Protein AF-A0A1Y6K9X6-F1 (afdb_monomer_lite)

Foldseek 3Di:
DQLVVVLVQLVVCCVVVVDDSVVSCVVVVHDSVSNVDDDDDPPDPPPPD

pLDDT: mean 87.3, std 13.06, range [52.66, 97.75]

Radius of gyration: 15.21 Å; chains: 1; bounding box: 38×17×40 Å

Sequence (49 aa):
MKPGRKRKLVDEICGKWQVSIRRACEALEFDRSTYHYRSRRSDQAALLE

Structure (mmCIF, N/CA/C/O backbone):
data_AF-A0A1Y6K9X6-F1
#
_entry.id   AF-A0A1Y6K9X6-F1
#
loop_
_atom_site.group_PDB
_atom_site.id
_atom_site.type_symbol
_atom_site.label_atom_id
_atom_site.label_alt_id
_atom_site.label_comp_id
_atom_site.label_asym_id
_atom_site.label_entity_id
_atom_site.label_seq_id
_atom_site.pdbx_PDB_ins_code
_atom_site.Cartn_x
_atom_site.Cartn_y
_atom_site.Cartn_z
_atom_site.occupancy
_atom_site.B_iso_or_equiv
_atom_site.auth_seq_id
_atom_site.auth_comp_id
_atom_site.auth_asym_id
_atom_site.auth_atom_id
_atom_site.pdbx_PDB_model_num
ATOM 1 N N . MET A 1 1 ? -5.924 -3.078 -13.797 1.00 84.25 1 MET A N 1
ATOM 2 C CA . MET A 1 1 ? -5.552 -1.699 -13.385 1.00 84.25 1 MET A CA 1
ATOM 3 C C . MET A 1 1 ? -4.035 -1.530 -13.404 1.00 84.25 1 MET A C 1
ATOM 5 O O . MET A 1 1 ? -3.349 -2.440 -12.952 1.00 84.25 1 MET A O 1
ATOM 9 N N . LYS A 1 2 ? -3.505 -0.405 -13.916 1.00 88.62 2 LYS A N 1
ATOM 10 C CA . LYS A 1 2 ? -2.049 -0.153 -13.957 1.00 88.62 2 LYS A CA 1
ATOM 11 C C . LYS A 1 2 ? -1.450 -0.119 -12.534 1.00 88.62 2 LYS A C 1
ATOM 13 O O . LYS A 1 2 ? -2.099 0.444 -11.648 1.00 88.62 2 LYS A O 1
ATOM 18 N N . PRO A 1 3 ? -0.218 -0.623 -12.315 1.00 90.00 3 PRO A N 1
ATOM 19 C CA . PRO A 1 3 ? 0.431 -0.641 -10.995 1.00 90.00 3 PRO A CA 1
ATOM 20 C C . PRO A 1 3 ? 0.484 0.734 -10.318 1.00 90.00 3 PRO A C 1
ATOM 22 O O . PRO A 1 3 ? 0.232 0.856 -9.125 1.00 90.00 3 PRO A O 1
ATOM 25 N N . GLY A 1 4 ? 0.715 1.799 -11.096 1.00 91.62 4 GLY A N 1
ATOM 26 C CA . GLY A 1 4 ? 0.707 3.171 -10.577 1.00 91.62 4 GLY A CA 1
ATOM 27 C C . GLY A 1 4 ? -0.642 3.602 -9.990 1.00 91.62 4 GLY A C 1
ATOM 28 O O . GLY A 1 4 ? -0.672 4.279 -8.970 1.00 91.62 4 GLY A O 1
ATOM 29 N N . ARG A 1 5 ? -1.762 3.162 -10.578 1.00 93.56 5 ARG A N 1
ATOM 30 C CA . ARG A 1 5 ? -3.099 3.487 -10.058 1.00 93.56 5 ARG A CA 1
ATOM 31 C C . ARG A 1 5 ? -3.448 2.665 -8.815 1.00 93.56 5 ARG A C 1
ATOM 33 O O . ARG A 1 5 ? -4.096 3.193 -7.923 1.00 93.56 5 ARG A O 1
ATOM 40 N N . LYS A 1 6 ? -2.970 1.416 -8.728 1.00 94.06 6 LYS A N 1
ATOM 41 C CA . LYS A 1 6 ? -3.063 0.597 -7.504 1.00 94.06 6 LYS A CA 1
ATOM 42 C C . LYS A 1 6 ? -2.344 1.258 -6.330 1.00 94.06 6 LYS A C 1
ATOM 44 O O . LYS A 1 6 ? -2.948 1.404 -5.277 1.00 94.06 6 LYS A O 1
ATOM 49 N N . ARG A 1 7 ? -1.111 1.735 -6.538 1.00 95.06 7 ARG A N 1
ATOM 50 C CA . ARG A 1 7 ? -0.364 2.492 -5.518 1.00 95.06 7 ARG A CA 1
ATOM 51 C C . ARG A 1 7 ? -1.134 3.694 -4.990 1.00 95.06 7 ARG A C 1
ATOM 53 O O . ARG A 1 7 ? -1.309 3.800 -3.789 1.00 95.06 7 ARG A O 1
ATOM 60 N N . LYS A 1 8 ? -1.661 4.530 -5.889 1.00 95.62 8 LYS A N 1
ATOM 61 C CA . LYS A 1 8 ? -2.384 5.744 -5.491 1.00 95.62 8 LYS A CA 1
ATOM 62 C C . LYS A 1 8 ? -3.576 5.450 -4.570 1.00 95.62 8 LYS A C 1
ATOM 64 O O . LYS A 1 8 ? -3.796 6.187 -3.621 1.00 95.62 8 LYS A O 1
ATOM 69 N N . LEU A 1 9 ? -4.317 4.370 -4.829 1.00 96.19 9 LEU A N 1
ATOM 70 C CA . LEU A 1 9 ? -5.429 3.955 -3.964 1.00 96.19 9 LEU A CA 1
ATOM 71 C C . LEU A 1 9 ? -4.949 3.463 -2.596 1.00 96.19 9 LEU A C 1
ATOM 73 O O . LEU A 1 9 ? -5.561 3.781 -1.583 1.00 96.19 9 LEU A O 1
ATOM 77 N N . VAL A 1 10 ? -3.846 2.711 -2.562 1.00 96.12 10 VAL A N 1
ATOM 78 C CA . VAL A 1 10 ? -3.226 2.283 -1.302 1.00 96.12 10 VAL A CA 1
ATOM 79 C C . VAL A 1 10 ? -2.767 3.501 -0.497 1.00 96.12 10 VAL A C 1
ATOM 81 O O . VAL A 1 10 ? -3.062 3.573 0.690 1.00 96.12 10 VAL A O 1
ATOM 84 N N . ASP A 1 11 ? -2.122 4.479 -1.137 1.00 96.62 11 ASP A N 1
ATOM 85 C CA . ASP A 1 11 ? -1.667 5.716 -0.490 1.00 96.62 11 ASP A CA 1
ATOM 86 C C . ASP A 1 11 ? -2.841 6.520 0.091 1.00 96.62 11 ASP A C 1
ATOM 88 O O . ASP A 1 11 ? -2.765 7.011 1.217 1.00 96.62 11 ASP A O 1
ATOM 92 N N . GLU A 1 12 ? -3.954 6.604 -0.642 1.00 97.56 12 GLU A N 1
ATOM 93 C CA . GLU A 1 12 ? -5.177 7.268 -0.183 1.00 97.56 12 GLU A CA 1
ATOM 94 C C . GLU A 1 12 ? -5.776 6.578 1.051 1.00 97.56 12 GLU A C 1
ATOM 96 O O . GLU A 1 12 ? -6.130 7.249 2.021 1.00 97.56 12 GLU A O 1
ATOM 10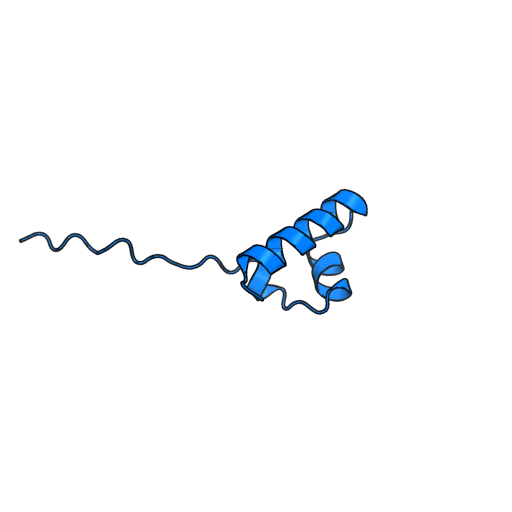1 N N . ILE A 1 13 ? -5.843 5.242 1.059 1.00 96.88 13 ILE A N 1
ATOM 102 C CA . ILE A 1 13 ? -6.341 4.486 2.215 1.00 96.88 13 ILE A CA 1
ATOM 103 C C . ILE A 1 13 ? -5.403 4.622 3.416 1.00 96.88 13 ILE A C 1
ATOM 105 O O . ILE A 1 13 ? -5.880 4.851 4.529 1.00 96.88 13 ILE A O 1
ATOM 109 N N . CYS A 1 14 ? -4.090 4.534 3.202 1.00 97.38 14 CYS A N 1
ATOM 110 C CA . CYS A 1 14 ? -3.102 4.763 4.253 1.00 97.38 14 CY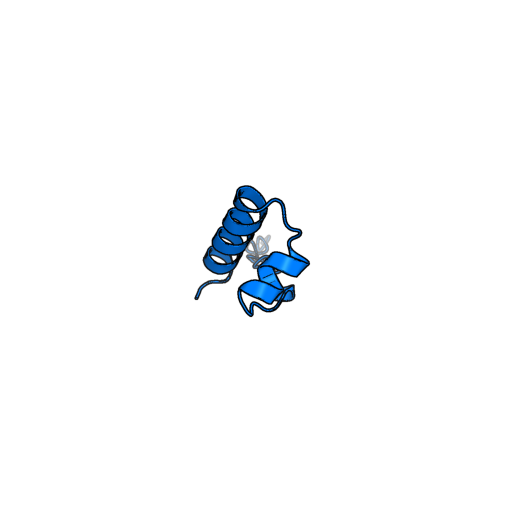S A CA 1
ATOM 111 C C . CYS A 1 14 ? -3.276 6.153 4.881 1.00 97.38 14 CYS A C 1
ATOM 113 O O . CYS A 1 14 ? -3.316 6.261 6.102 1.00 97.38 14 CYS A O 1
ATOM 115 N N . GLY A 1 15 ? -3.436 7.203 4.068 1.00 97.50 15 GLY A N 1
ATOM 116 C CA . GLY A 1 15 ? -3.613 8.572 4.558 1.00 97.50 15 GLY A CA 1
ATOM 117 C C . GLY A 1 15 ? -4.949 8.797 5.266 1.00 97.50 15 GLY A C 1
ATOM 118 O O . GLY A 1 15 ? -4.989 9.395 6.338 1.00 97.50 15 GLY A O 1
ATOM 119 N N . LYS A 1 16 ? -6.048 8.287 4.700 1.00 97.75 16 LYS A N 1
ATOM 120 C CA . LYS A 1 16 ? -7.399 8.502 5.238 1.00 97.75 16 LYS A CA 1
ATOM 121 C C . LYS A 1 16 ? -7.647 7.749 6.543 1.00 97.75 16 LYS A C 1
ATOM 123 O O . LYS A 1 16 ? -8.328 8.264 7.423 1.00 97.75 16 LYS A O 1
ATOM 128 N N . TRP A 1 17 ? -7.112 6.537 6.658 1.00 96.12 17 TRP A N 1
ATOM 129 C CA . TRP A 1 17 ? -7.396 5.638 7.778 1.00 96.12 17 TRP A CA 1
ATOM 130 C C . TRP A 1 17 ? -6.196 5.414 8.701 1.00 96.12 17 TRP A C 1
ATOM 132 O O . TRP A 1 17 ? -6.314 4.669 9.668 1.00 96.12 17 TRP A O 1
ATOM 142 N N . GLN A 1 18 ? -5.049 6.039 8.413 1.00 96.81 18 GLN A N 1
ATOM 143 C CA . GLN A 1 18 ? -3.796 5.887 9.169 1.00 96.81 18 GLN A CA 1
ATOM 144 C C . GLN A 1 18 ? -3.369 4.417 9.331 1.00 96.81 18 GLN A C 1
ATOM 146 O O . GLN A 1 18 ? -2.789 4.012 10.338 1.0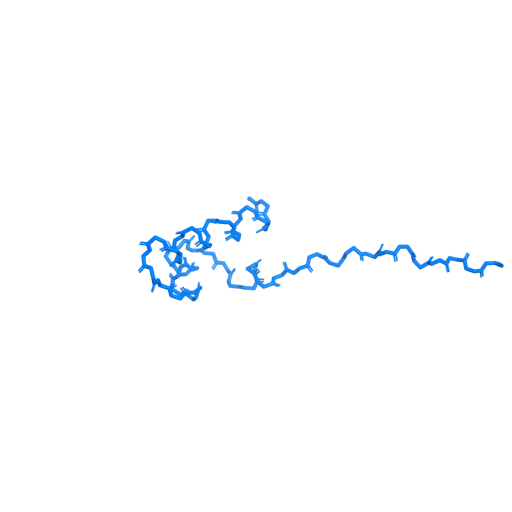0 96.81 18 GLN A O 1
ATOM 151 N N . VAL A 1 19 ? -3.670 3.595 8.324 1.00 96.62 19 VAL A N 1
ATOM 152 C CA . VAL A 1 19 ? -3.292 2.180 8.289 1.00 96.62 19 VAL A CA 1
ATOM 153 C C . VAL A 1 19 ? -1.968 1.988 7.558 1.00 96.62 19 VAL A C 1
ATOM 155 O O . VAL A 1 19 ? -1.561 2.798 6.730 1.00 96.62 19 VAL A O 1
ATOM 158 N N . SER A 1 20 ? -1.292 0.875 7.840 1.00 96.62 20 SER A N 1
ATOM 159 C CA . SER A 1 20 ? -0.082 0.504 7.109 1.00 96.62 20 SER A CA 1
ATOM 160 C C . SER A 1 20 ? -0.399 0.036 5.687 1.00 96.62 20 SER A C 1
ATOM 162 O O . SER A 1 20 ? -1.471 -0.510 5.422 1.00 96.62 20 SER A O 1
ATOM 164 N N . ILE A 1 21 ? 0.589 0.139 4.791 1.00 95.94 21 ILE A N 1
ATOM 165 C CA . ILE A 1 21 ? 0.514 -0.371 3.409 1.00 95.94 21 ILE A CA 1
ATOM 166 C C . ILE A 1 21 ? 0.065 -1.835 3.376 1.00 95.94 21 ILE A C 1
ATOM 168 O O . ILE A 1 21 ? -0.720 -2.216 2.515 1.00 95.94 21 ILE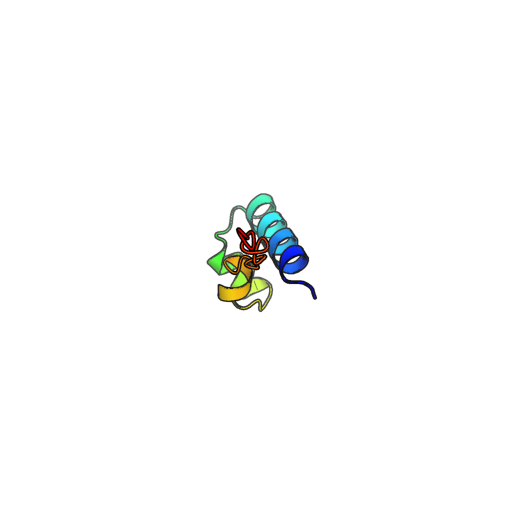 A O 1
ATOM 172 N N . ARG A 1 22 ? 0.532 -2.663 4.324 1.00 95.75 22 ARG A N 1
ATOM 173 C CA . ARG A 1 22 ? 0.117 -4.070 4.424 1.00 95.75 22 ARG A CA 1
ATOM 174 C C . ARG A 1 22 ? -1.403 -4.172 4.580 1.00 95.75 22 ARG A C 1
ATOM 176 O O . ARG A 1 22 ? -2.032 -4.820 3.752 1.00 95.75 22 ARG A O 1
ATOM 183 N N . ARG A 1 23 ? -1.971 -3.471 5.568 1.00 96.62 23 ARG A N 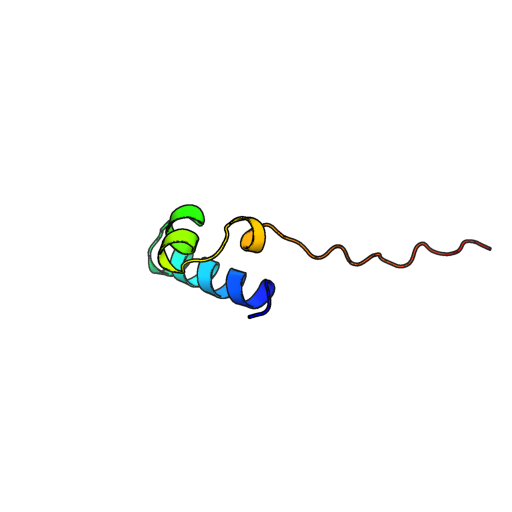1
ATOM 184 C CA . ARG A 1 23 ? -3.418 -3.472 5.825 1.00 96.62 23 ARG A CA 1
ATOM 185 C C . ARG A 1 23 ? -4.222 -2.866 4.682 1.00 96.62 23 ARG A C 1
ATOM 187 O O . ARG A 1 23 ? -5.270 -3.394 4.337 1.00 96.62 23 ARG A O 1
ATOM 194 N N . ALA A 1 24 ? -3.726 -1.791 4.077 1.00 97.12 24 ALA A N 1
ATOM 195 C CA . ALA A 1 24 ? -4.373 -1.178 2.923 1.00 97.12 24 ALA A CA 1
ATOM 196 C C . ALA A 1 24 ? -4.396 -2.123 1.707 1.00 97.12 24 ALA A C 1
ATOM 198 O O . ALA A 1 24 ? -5.421 -2.240 1.043 1.00 97.12 24 ALA A O 1
ATOM 199 N N . CYS A 1 25 ? -3.299 -2.837 1.436 1.00 96.12 25 CYS A N 1
ATOM 200 C CA . CYS A 1 25 ? -3.246 -3.835 0.367 1.00 96.12 25 CYS A CA 1
ATOM 201 C C . CYS A 1 25 ? -4.166 -5.032 0.640 1.00 96.12 25 CYS A C 1
ATOM 203 O O . CYS A 1 25 ? -4.830 -5.481 -0.287 1.00 96.12 25 CYS A O 1
ATOM 205 N N . GLU A 1 26 ? -4.238 -5.524 1.882 1.00 95.62 26 GLU A N 1
ATOM 206 C CA . GLU A 1 26 ? -5.167 -6.599 2.264 1.00 95.62 26 GLU A CA 1
ATOM 207 C C . GLU A 1 26 ? -6.630 -6.174 2.076 1.00 95.62 26 GLU A C 1
ATOM 209 O O . GLU A 1 26 ? -7.399 -6.905 1.463 1.00 95.62 26 GLU A O 1
ATOM 214 N N . ALA A 1 27 ? -6.998 -4.965 2.515 1.00 95.50 27 ALA A N 1
ATOM 215 C CA . ALA A 1 27 ? -8.356 -4.436 2.371 1.00 95.50 27 ALA A CA 1
ATOM 216 C C . ALA A 1 27 ? -8.776 -4.194 0.908 1.00 95.50 27 ALA A C 1
ATOM 218 O O . ALA A 1 27 ? -9.962 -4.220 0.597 1.00 95.50 27 ALA A O 1
ATOM 219 N N . LEU A 1 28 ? -7.811 -3.935 0.020 1.00 93.75 28 LEU A N 1
ATOM 220 C CA . LEU A 1 28 ? -8.033 -3.732 -1.415 1.00 93.75 28 LEU A CA 1
ATOM 221 C C . LEU A 1 28 ? -7.834 -5.008 -2.248 1.00 93.75 28 LEU A C 1
ATOM 223 O O . LEU A 1 28 ? -7.919 -4.939 -3.474 1.00 93.75 28 LEU A O 1
ATOM 227 N N . GLU A 1 29 ? -7.508 -6.138 -1.610 1.00 94.88 29 GLU A N 1
ATOM 228 C CA . GLU A 1 29 ? -7.153 -7.402 -2.272 1.00 94.88 29 GLU A CA 1
ATOM 229 C C . GLU A 1 29 ? -6.036 -7.231 -3.322 1.00 94.88 29 GLU A C 1
ATOM 231 O O . GLU A 1 29 ? -5.999 -7.861 -4.384 1.00 94.88 29 GLU A O 1
ATOM 236 N N . PHE A 1 30 ? -5.096 -6.325 -3.044 1.00 94.06 30 PHE A N 1
ATOM 237 C CA . PHE A 1 30 ? -3.950 -6.075 -3.905 1.00 94.06 30 PHE A CA 1
ATOM 238 C C . PHE A 1 30 ? -2.745 -6.873 -3.442 1.00 94.06 30 PHE A C 1
ATOM 240 O O . PHE A 1 30 ? -2.347 -6.849 -2.278 1.00 94.06 30 PHE A O 1
ATOM 247 N N . ASP A 1 31 ? -2.081 -7.500 -4.408 1.00 92.44 31 ASP A N 1
ATOM 248 C CA . ASP A 1 31 ? -0.771 -8.067 -4.164 1.00 92.44 31 ASP A CA 1
ATOM 249 C C . ASP A 1 31 ? 0.227 -6.971 -3.736 1.00 92.44 31 ASP A C 1
ATOM 251 O O . ASP A 1 31 ? 0.412 -5.949 -4.410 1.00 92.44 31 ASP A O 1
ATOM 255 N N . ARG A 1 32 ? 0.900 -7.208 -2.604 1.00 93.12 32 ARG A N 1
ATOM 256 C CA . ARG A 1 32 ? 1.840 -6.256 -1.995 1.00 93.12 32 ARG A CA 1
ATOM 257 C C . ARG A 1 32 ? 3.052 -5.994 -2.883 1.00 93.12 32 ARG A C 1
ATOM 259 O O . ARG A 1 32 ? 3.575 -4.878 -2.874 1.00 93.12 32 ARG A O 1
ATOM 266 N N . SER A 1 33 ? 3.486 -6.976 -3.676 1.00 91.12 33 SER A N 1
ATOM 267 C CA . SER A 1 33 ? 4.617 -6.787 -4.588 1.00 91.12 33 SER A CA 1
ATOM 268 C C . SER A 1 33 ? 4.302 -5.734 -5.652 1.00 91.12 33 SER A C 1
ATOM 270 O O . SER A 1 33 ? 5.177 -4.956 -6.024 1.00 91.12 33 SER A O 1
ATOM 272 N N . THR A 1 34 ? 3.029 -5.597 -6.041 1.00 88.56 34 THR A N 1
ATOM 273 C CA . THR A 1 34 ? 2.578 -4.562 -6.983 1.00 88.56 34 THR A CA 1
ATOM 274 C C . THR A 1 34 ? 2.799 -3.142 -6.451 1.00 88.56 34 THR A C 1
ATOM 276 O O . THR A 1 34 ? 3.108 -2.239 -7.233 1.00 88.56 34 THR A O 1
ATOM 279 N N . TYR A 1 35 ? 2.662 -2.925 -5.138 1.00 91.12 35 TYR A N 1
ATOM 280 C CA . TYR A 1 35 ? 2.917 -1.618 -4.524 1.00 91.12 35 TYR A CA 1
ATOM 281 C C . TYR A 1 35 ? 4.406 -1.249 -4.618 1.00 91.12 35 TYR A C 1
ATOM 283 O O . TYR A 1 35 ? 4.760 -0.157 -5.073 1.00 91.12 35 TYR A O 1
ATOM 291 N N . HIS A 1 36 ? 5.286 -2.195 -4.278 1.00 90.50 36 HIS A N 1
ATOM 292 C CA . HIS A 1 36 ? 6.739 -2.003 -4.315 1.00 90.50 36 HIS A CA 1
ATOM 293 C C . HIS A 1 36 ? 7.329 -2.031 -5.733 1.00 90.50 36 HIS A C 1
ATOM 295 O O . HIS A 1 36 ? 8.396 -1.463 -5.970 1.00 90.50 36 HIS A O 1
ATOM 301 N N . TYR A 1 37 ? 6.637 -2.640 -6.697 1.00 87.12 37 TYR A N 1
ATOM 302 C CA . TYR A 1 37 ? 7.130 -2.802 -8.059 1.00 87.12 37 TYR A CA 1
ATOM 303 C C . TYR A 1 37 ? 7.346 -1.458 -8.762 1.00 87.12 37 TYR A C 1
ATOM 305 O O . TYR A 1 37 ? 6.400 -0.735 -9.102 1.00 87.12 37 TYR A O 1
ATOM 313 N N . ARG A 1 38 ? 8.600 -1.114 -9.045 1.00 81.81 38 ARG A N 1
ATOM 314 C CA . ARG A 1 38 ? 8.952 0.028 -9.894 1.00 81.81 38 ARG A CA 1
ATOM 315 C C . ARG A 1 38 ? 9.355 -0.510 -11.259 1.00 81.81 38 ARG A C 1
ATOM 317 O O . ARG A 1 38 ? 10.266 -1.324 -11.359 1.00 81.81 38 ARG A O 1
ATOM 324 N N . SER A 1 39 ? 8.653 -0.063 -12.302 1.00 76.38 39 SER A N 1
ATOM 325 C CA . SER A 1 39 ? 9.028 -0.377 -13.679 1.00 76.38 39 SER A CA 1
ATOM 326 C C . SER A 1 39 ? 10.448 0.118 -13.899 1.00 76.38 39 SER A C 1
ATOM 328 O O . SER A 1 39 ? 10.698 1.319 -13.812 1.00 76.38 39 SER A O 1
ATOM 330 N N . ARG A 1 40 ? 11.364 -0.797 -14.197 1.00 78.00 40 ARG A N 1
ATOM 331 C CA . ARG A 1 40 ? 12.688 -0.441 -14.694 1.00 78.00 40 ARG A CA 1
ATOM 332 C C . ARG A 1 40 ? 12.481 0.016 -16.132 1.00 78.00 40 ARG A C 1
ATOM 334 O O . ARG A 1 40 ? 12.192 -0.801 -17.000 1.00 78.00 40 ARG A O 1
ATOM 341 N N . ARG A 1 41 ? 12.511 1.326 -16.374 1.00 70.81 41 ARG A N 1
ATOM 342 C CA . ARG A 1 41 ? 12.804 1.810 -17.722 1.00 70.81 41 ARG A CA 1
ATOM 343 C C . ARG A 1 41 ? 14.254 1.389 -17.941 1.00 70.81 41 ARG A C 1
ATOM 345 O O . ARG A 1 41 ? 15.107 1.762 -17.144 1.00 70.81 41 ARG A O 1
ATOM 352 N N . SER A 1 42 ? 14.517 0.534 -18.923 1.00 63.06 42 SER A N 1
ATOM 353 C CA . SER A 1 42 ? 15.861 0.499 -19.486 1.00 63.06 42 SER A CA 1
ATOM 354 C C . SER A 1 42 ? 16.030 1.865 -20.131 1.00 63.06 42 SER A C 1
ATOM 356 O O . SER A 1 42 ? 15.571 2.072 -21.253 1.00 63.06 42 SER A O 1
ATOM 358 N N . ASP A 1 43 ? 16.554 2.833 -19.378 1.00 61.25 43 ASP A N 1
ATOM 359 C CA . ASP A 1 43 ? 17.236 3.959 -19.991 1.00 61.25 43 ASP A CA 1
ATOM 360 C C . ASP A 1 43 ? 18.212 3.322 -20.969 1.00 61.25 43 ASP A C 1
ATOM 362 O O . ASP A 1 43 ? 18.999 2.450 -20.588 1.00 61.25 43 ASP A O 1
ATOM 366 N N . GLN A 1 44 ? 17.979 3.609 -22.249 1.00 60.94 44 GLN A N 1
ATOM 367 C CA . GLN A 1 44 ? 18.726 3.078 -23.374 1.00 60.94 44 GLN A CA 1
ATOM 368 C C . GLN A 1 44 ? 20.192 3.096 -22.970 1.00 60.94 44 GLN A C 1
ATOM 370 O O . GLN A 1 44 ? 20.725 4.165 -22.673 1.00 60.94 44 GLN A O 1
ATOM 375 N N . ALA A 1 45 ? 20.805 1.912 -22.863 1.00 62.84 45 ALA A N 1
ATOM 376 C CA . ALA A 1 45 ? 22.248 1.832 -22.768 1.00 62.84 45 ALA A CA 1
ATOM 377 C C . ALA A 1 45 ? 22.748 2.699 -23.917 1.00 62.84 45 ALA A C 1
ATOM 379 O O . ALA A 1 45 ? 22.411 2.411 -25.067 1.00 62.84 45 ALA A O 1
ATOM 380 N N . ALA A 1 46 ? 23.400 3.819 -23.598 1.00 61.91 46 ALA A N 1
ATOM 381 C CA . ALA A 1 46 ? 24.022 4.639 -24.611 1.00 61.91 46 ALA A CA 1
ATOM 382 C C . ALA A 1 46 ? 24.961 3.684 -25.345 1.00 61.91 46 ALA A C 1
ATOM 384 O O . ALA A 1 46 ? 25.939 3.214 -24.760 1.00 61.91 46 ALA A O 1
ATOM 385 N N . LEU A 1 47 ? 24.579 3.292 -26.562 1.00 64.75 47 LEU A N 1
ATOM 386 C CA . LEU A 1 47 ? 25.474 2.661 -27.512 1.00 64.75 47 LEU A CA 1
ATOM 387 C C . LEU A 1 47 ? 26.543 3.722 -27.755 1.00 64.75 47 LEU A C 1
ATOM 389 O O . LEU A 1 47 ? 26.347 4.651 -28.530 1.00 64.75 47 LEU A O 1
ATOM 393 N N . LEU A 1 48 ? 27.592 3.662 -26.937 1.00 52.66 48 LEU A N 1
ATOM 394 C CA . LEU A 1 48 ? 28.860 4.315 -27.188 1.00 52.66 48 LEU A CA 1
ATOM 395 C C . LEU A 1 48 ? 29.438 3.589 -28.401 1.00 52.66 48 LEU A C 1
ATOM 397 O O . LEU A 1 48 ? 29.968 2.487 -28.257 1.00 52.66 48 LEU A O 1
ATOM 401 N N . GLU A 1 49 ? 29.232 4.178 -29.576 1.00 59.06 49 GLU A N 1
ATOM 402 C CA . GLU A 1 49 ? 30.133 3.998 -30.716 1.00 59.06 49 GLU A CA 1
ATOM 403 C C . GLU A 1 49 ? 31.287 4.999 -30.612 1.00 59.06 49 GLU A C 1
ATOM 405 O O . GLU A 1 49 ? 31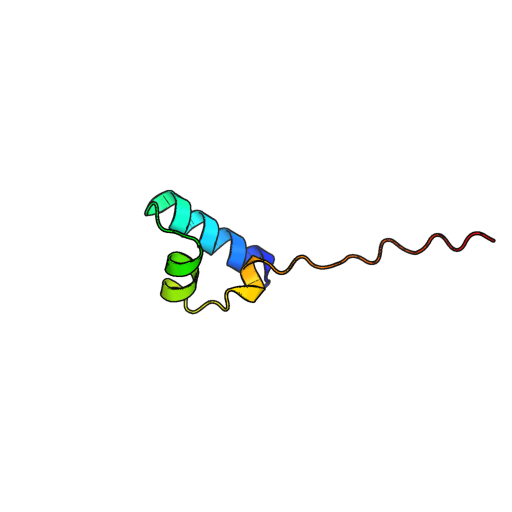.029 6.161 -30.209 1.00 59.06 49 GLU A O 1
#

Secondary structure (DSSP, 8-state):
--HHHHHHHHHHHHHHH---HHHHHHHTT--HHHHH-------------